Protein AF-A0A851Q1P8-F1 (afdb_monomer_lite)

InterPro domains:
  IPR013320 Concanavalin A-like lectin/glucanase domain superfamily [SSF49899] (5-122)
  IPR035766 SPRY domain-containing protein 7 [PTHR20951] (1-66)
  IPR035766 SPRY domain-containing protein 7 [cd12880] (1-131)
  IPR043136 B30.2/SPRY domain superfamily [G3DSA:2.60.120.920] (2-71)

Radius of gyration: 13.97 Å; chains: 1; bounding box: 32×38×34 Å

Foldseek 3Di:
DVQWDADPVRFKIWGFWKDFDPAWQPAQAADKDKDWPDDFQKFKPKFDPPFDRRDPPGPPDLGDDGADDRQAWGWDDDPNHTPPDTDDDRDDTMTIMMGYDGGIMMGMDQAPDPDDDDPPHHGGDDPDPPD

Structure (mmCIF, N/CA/C/O backbone):
data_AF-A0A851Q1P8-F1
#
_entry.id   AF-A0A851Q1P8-F1
#
loop_
_atom_site.group_PDB
_atom_site.id
_atom_site.type_symbol
_atom_site.label_atom_id
_atom_site.label_alt_id
_atom_site.label_comp_id
_atom_site.label_asym_id
_atom_site.label_entity_id
_atom_site.label_seq_id
_atom_site.pdbx_PDB_ins_code
_atom_site.Cartn_x
_atom_site.Cartn_y
_atom_site.Cartn_z
_atom_site.occupancy
_atom_site.B_iso_or_equiv
_atom_site.auth_seq_id
_atom_site.auth_comp_id
_atom_site.auth_asym_id
_atom_site.auth_atom_id
_atom_site.pdbx_PDB_model_num
ATOM 1 N N . GLY A 1 1 ? -0.536 -10.993 -7.663 1.00 85.19 1 GLY A N 1
ATOM 2 C CA . GLY A 1 1 ? -0.252 -11.107 -9.091 1.00 85.19 1 GLY A CA 1
ATOM 3 C C . GLY A 1 1 ? 0.635 -12.306 -9.289 1.00 85.19 1 GLY A C 1
ATOM 4 O O . GLY A 1 1 ? 1.327 -12.675 -8.347 1.00 85.19 1 GLY A O 1
ATOM 5 N N . THR A 1 2 ? 0.588 -12.934 -10.454 1.00 90.25 2 THR A N 1
ATOM 6 C CA . THR A 1 2 ? 1.373 -14.137 -10.771 1.00 90.25 2 THR A CA 1
ATOM 7 C C . THR A 1 2 ? 2.874 -13.878 -10.770 1.00 90.25 2 THR A C 1
ATOM 9 O O . THR A 1 2 ? 3.626 -14.738 -10.330 1.00 90.25 2 THR A O 1
ATOM 12 N N . ASP A 1 3 ? 3.291 -12.675 -11.168 1.00 95.25 3 ASP A N 1
ATOM 13 C CA . ASP A 1 3 ? 4.702 -12.300 -11.333 1.00 95.25 3 ASP A CA 1
ATOM 14 C C . ASP A 1 3 ? 5.225 -11.429 -10.177 1.00 95.25 3 ASP A C 1
ATOM 16 O O . ASP A 1 3 ? 6.253 -10.756 -10.278 1.00 95.25 3 ASP A O 1
ATOM 20 N N . VAL A 1 4 ? 4.504 -11.441 -9.051 1.00 95.38 4 VAL A N 1
ATOM 21 C CA . VAL A 1 4 ? 4.907 -10.766 -7.818 1.00 95.38 4 VAL A CA 1
ATOM 22 C C . VAL A 1 4 ? 5.832 -11.668 -7.016 1.00 95.38 4 VAL A C 1
ATOM 24 O O . VAL A 1 4 ? 5.517 -12.826 -6.748 1.00 95.38 4 VAL A O 1
ATOM 27 N N . VAL A 1 5 ? 6.934 -11.101 -6.538 1.00 97.00 5 VAL A N 1
ATOM 28 C CA . VAL A 1 5 ? 7.876 -11.778 -5.652 1.00 97.00 5 VAL A CA 1
ATOM 29 C C . VAL A 1 5 ? 7.812 -11.135 -4.271 1.00 97.00 5 VAL A C 1
ATOM 31 O O . VAL A 1 5 ? 8.008 -9.928 -4.118 1.00 97.00 5 VAL A O 1
ATOM 34 N N . ILE A 1 6 ? 7.548 -11.958 -3.253 1.00 96.69 6 ILE A N 1
ATOM 35 C CA . ILE A 1 6 ? 7.508 -11.544 -1.849 1.00 96.69 6 ILE A CA 1
ATOM 36 C C . ILE A 1 6 ? 8.721 -12.113 -1.115 1.00 96.69 6 ILE A C 1
ATOM 38 O O . ILE A 1 6 ? 8.927 -13.324 -1.074 1.00 96.69 6 ILE A O 1
ATOM 42 N N . VAL A 1 7 ? 9.524 -11.237 -0.513 1.00 95.62 7 VAL A N 1
ATOM 43 C CA . VAL A 1 7 ? 10.751 -11.599 0.217 1.00 95.62 7 VAL A CA 1
ATOM 44 C C . VAL A 1 7 ? 10.814 -10.888 1.573 1.00 95.62 7 VAL A C 1
ATOM 46 O O . VAL A 1 7 ? 9.869 -10.214 1.984 1.00 95.62 7 VAL A O 1
ATOM 49 N N . LYS A 1 8 ? 11.924 -11.057 2.307 1.00 93.50 8 LYS A N 1
ATOM 50 C CA . LYS A 1 8 ? 12.139 -10.470 3.644 1.00 93.50 8 LYS A CA 1
ATOM 51 C C . LYS A 1 8 ? 10.993 -10.779 4.619 1.00 93.50 8 LYS A C 1
ATOM 53 O O . LYS A 1 8 ? 10.430 -9.872 5.224 1.00 93.50 8 LYS A O 1
ATOM 58 N N . ASN A 1 9 ? 10.638 -12.059 4.754 1.00 93.50 9 ASN A N 1
ATOM 59 C CA . ASN A 1 9 ? 9.574 -12.529 5.654 1.00 93.50 9 ASN A CA 1
ATOM 60 C C . ASN A 1 9 ? 8.225 -11.829 5.411 1.00 93.50 9 ASN A C 1
ATOM 62 O O . ASN A 1 9 ? 7.572 -11.386 6.351 1.00 93.50 9 ASN A O 1
ATOM 66 N N . GLY A 1 10 ? 7.835 -11.668 4.144 1.00 92.31 10 GLY A N 1
ATOM 67 C CA . GLY A 1 10 ? 6.573 -11.011 3.798 1.00 92.31 10 GLY A CA 1
ATOM 68 C C . GLY A 1 10 ? 6.621 -9.484 3.809 1.00 92.31 10 GLY A C 1
ATOM 69 O O . GLY A 1 10 ? 5.590 -8.861 3.591 1.00 92.31 10 GLY A O 1
ATOM 70 N N . ARG A 1 11 ? 7.788 -8.869 4.062 1.00 94.69 11 ARG A N 1
ATOM 71 C CA . ARG A 1 11 ? 7.913 -7.409 4.193 1.00 94.69 11 ARG A CA 1
ATOM 72 C C . ARG A 1 11 ? 8.335 -6.686 2.924 1.00 94.69 11 ARG A C 1
ATOM 74 O O . ARG A 1 11 ? 8.329 -5.465 2.942 1.00 94.69 11 ARG A O 1
ATOM 81 N N . ARG A 1 12 ? 8.748 -7.382 1.863 1.00 97.44 12 ARG A N 1
ATOM 82 C CA . ARG A 1 12 ? 9.212 -6.755 0.616 1.00 97.44 12 ARG A CA 1
ATOM 83 C C . ARG A 1 12 ? 8.488 -7.327 -0.586 1.00 97.44 12 ARG A C 1
ATOM 85 O O . ARG A 1 12 ? 8.438 -8.546 -0.727 1.00 97.44 12 ARG A O 1
ATOM 92 N N . ILE A 1 13 ? 8.035 -6.440 -1.465 1.00 97.81 13 ILE A N 1
ATOM 93 C CA . ILE A 1 13 ? 7.440 -6.758 -2.760 1.00 97.81 13 ILE A CA 1
ATOM 94 C C . ILE A 1 13 ? 8.311 -6.216 -3.906 1.00 97.81 13 ILE A C 1
ATOM 96 O O . ILE A 1 13 ? 8.811 -5.091 -3.838 1.00 97.81 13 ILE A O 1
ATOM 100 N N . CYS A 1 14 ? 8.493 -7.026 -4.949 1.00 97.06 14 CYS A N 1
ATOM 101 C CA . CYS A 1 14 ? 9.070 -6.656 -6.246 1.00 97.06 14 CYS A CA 1
ATOM 102 C C . CYS A 1 14 ? 8.465 -7.525 -7.373 1.00 97.06 14 CYS A C 1
ATOM 104 O O . CYS A 1 14 ? 7.623 -8.385 -7.104 1.00 97.06 14 CYS A O 1
ATOM 106 N N . GLY A 1 15 ? 8.876 -7.303 -8.625 1.00 96.81 15 GLY A N 1
ATOM 107 C CA . GLY A 1 15 ? 8.319 -7.979 -9.806 1.00 96.81 15 GLY A CA 1
ATOM 108 C C . GLY A 1 15 ? 7.210 -7.157 -10.465 1.00 96.81 15 GLY A C 1
ATOM 109 O O . GLY A 1 15 ? 7.286 -5.928 -10.448 1.00 96.81 15 GLY A O 1
ATOM 110 N N . THR A 1 16 ? 6.191 -7.827 -11.012 1.00 96.31 16 THR A N 1
ATOM 111 C CA . THR A 1 16 ? 5.060 -7.181 -11.702 1.00 96.31 16 THR A CA 1
ATOM 112 C C . THR A 1 16 ? 3.727 -7.727 -11.178 1.00 96.31 16 THR A C 1
ATOM 114 O O . THR A 1 16 ? 3.449 -8.924 -11.245 1.00 96.31 16 THR A O 1
ATOM 117 N N . GLY A 1 17 ? 2.876 -6.854 -10.635 1.00 94.50 17 GLY A N 1
ATOM 118 C CA . GLY A 1 17 ? 1.554 -7.211 -10.111 1.00 94.50 17 GLY A CA 1
ATOM 119 C C . GLY A 1 17 ? 1.266 -6.660 -8.709 1.00 94.50 17 GLY A C 1
ATOM 120 O O . GLY A 1 17 ? 2.071 -5.951 -8.108 1.00 94.50 17 GLY A O 1
ATOM 121 N N . GLY A 1 18 ? 0.084 -6.989 -8.185 1.00 93.38 18 GLY A N 1
ATOM 122 C CA . GLY A 1 18 ? -0.399 -6.583 -6.863 1.00 93.38 18 GLY A CA 1
ATOM 123 C C . GLY A 1 18 ? -0.344 -7.675 -5.787 1.00 93.38 18 GLY A C 1
ATOM 124 O O . GLY A 1 18 ? -0.384 -8.867 -6.090 1.00 93.38 18 GLY A O 1
ATOM 125 N N . CYS A 1 19 ? -0.327 -7.286 -4.517 1.00 95.81 19 CYS A N 1
ATOM 126 C CA . CYS A 1 19 ? -0.402 -8.158 -3.347 1.00 95.81 19 CYS A CA 1
ATOM 127 C C . CYS A 1 19 ? -1.333 -7.541 -2.296 1.00 95.81 19 CYS A C 1
ATOM 129 O O . CYS A 1 19 ? -1.256 -6.339 -2.045 1.00 95.81 19 CYS A O 1
ATOM 131 N N . LEU A 1 20 ? -2.197 -8.359 -1.689 1.00 94.44 20 LEU A N 1
ATOM 132 C CA . LEU A 1 20 ? -2.990 -7.973 -0.520 1.00 94.44 20 LEU A CA 1
ATOM 133 C C . LEU A 1 20 ? -2.213 -8.312 0.753 1.00 94.44 20 LEU A C 1
ATOM 135 O O . LEU A 1 20 ? -1.546 -9.345 0.816 1.00 94.44 20 LEU A O 1
ATOM 139 N N . ALA A 1 21 ? -2.344 -7.481 1.782 1.00 93.00 21 ALA A N 1
ATOM 140 C CA . ALA A 1 21 ? -1.922 -7.857 3.123 1.00 93.00 21 ALA A CA 1
ATOM 141 C C . ALA A 1 21 ? -2.758 -9.038 3.644 1.00 93.00 21 ALA A C 1
ATOM 143 O O . ALA A 1 21 ? -3.848 -9.337 3.156 1.00 93.00 21 ALA A O 1
ATOM 144 N N . ASN A 1 22 ? -2.246 -9.706 4.672 1.00 91.06 22 ASN A N 1
ATOM 145 C CA . ASN A 1 22 ? -2.841 -10.913 5.244 1.00 91.06 22 ASN A CA 1
ATOM 146 C C . ASN A 1 22 ? -3.939 -10.649 6.295 1.00 91.06 22 ASN A C 1
ATOM 148 O O . ASN A 1 22 ? -4.524 -11.610 6.788 1.00 91.06 22 ASN A O 1
ATOM 152 N N . ALA A 1 23 ? -4.229 -9.387 6.629 1.00 91.19 23 ALA A N 1
ATOM 153 C CA . ALA A 1 23 ? -5.298 -8.999 7.549 1.00 91.19 23 ALA A CA 1
ATOM 154 C C . ALA A 1 23 ? -6.252 -7.976 6.907 1.00 91.19 23 ALA A C 1
ATOM 156 O O . ALA A 1 23 ? -5.781 -7.042 6.246 1.00 91.19 23 ALA A O 1
ATOM 157 N N . PRO A 1 24 ? -7.576 -8.137 7.091 1.00 90.62 24 PRO A N 1
ATOM 158 C CA . PRO A 1 24 ? -8.555 -7.155 6.644 1.00 90.62 24 PRO A CA 1
ATOM 159 C C . PRO A 1 24 ? -8.553 -5.908 7.537 1.00 90.62 24 PRO A C 1
ATOM 161 O O . PRO A 1 24 ? -8.100 -5.931 8.680 1.00 90.62 24 PRO A O 1
ATOM 164 N N . LEU A 1 25 ? -9.127 -4.819 7.030 1.00 87.75 25 LEU A N 1
ATOM 165 C CA . LEU A 1 25 ? -9.388 -3.599 7.794 1.00 87.75 25 LEU A CA 1
ATOM 166 C C . LEU A 1 25 ? -10.784 -3.677 8.432 1.00 87.75 25 LEU A C 1
ATOM 168 O O . LEU A 1 25 ? -11.771 -3.246 7.839 1.00 87.75 25 LEU A O 1
ATOM 172 N N . HIS A 1 26 ? -10.877 -4.281 9.619 1.00 86.25 26 HIS A N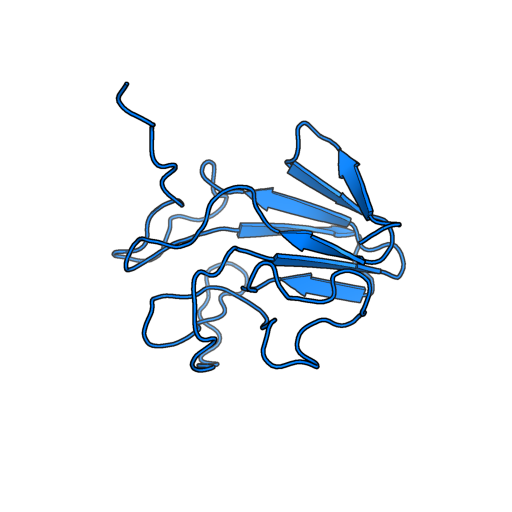 1
ATOM 173 C CA . HIS A 1 26 ? -12.129 -4.380 10.396 1.00 86.25 26 HIS A CA 1
ATOM 174 C C . HIS A 1 26 ? -12.291 -3.279 11.456 1.00 86.25 26 HIS A C 1
ATOM 176 O O . HIS A 1 26 ? -13.353 -3.148 12.060 1.00 86.25 26 HIS A O 1
ATOM 182 N N . GLN A 1 27 ? -11.237 -2.509 11.712 1.00 80.56 27 GLN A N 1
ATOM 183 C CA . GLN A 1 27 ? -11.218 -1.452 12.719 1.00 80.56 27 GLN A CA 1
ATOM 184 C C . GLN A 1 27 ? -11.449 -0.081 12.081 1.00 80.56 27 GLN A C 1
ATOM 186 O O . GLN A 1 27 ? -10.953 0.196 10.994 1.00 80.56 27 GLN A O 1
ATOM 191 N N . ASN A 1 28 ? -12.092 0.817 12.828 1.00 78.81 28 ASN A N 1
ATOM 192 C CA . ASN A 1 28 ? -12.466 2.151 12.349 1.00 78.81 28 ASN A CA 1
ATOM 193 C C . ASN A 1 28 ? -11.296 2.958 11.760 1.00 78.81 28 ASN A C 1
ATOM 195 O O . ASN A 1 28 ? -11.494 3.727 10.828 1.00 78.81 28 ASN A O 1
ATOM 199 N N . LYS A 1 29 ? -10.087 2.820 12.314 1.00 83.81 29 LYS A N 1
ATOM 200 C CA . LYS A 1 29 ? -8.908 3.585 11.894 1.00 83.81 29 LYS A CA 1
ATOM 201 C C . LYS A 1 29 ? -7.674 2.692 11.875 1.00 83.81 29 LYS A C 1
ATOM 203 O O . LYS A 1 29 ? -7.209 2.235 12.921 1.00 83.81 29 LYS A O 1
ATOM 208 N N . SER A 1 30 ? -7.134 2.463 10.683 1.00 87.81 30 SER A N 1
ATOM 209 C CA . SER A 1 30 ? -5.943 1.638 10.467 1.00 87.81 30 SER A CA 1
ATOM 210 C C . SER A 1 30 ? -4.807 2.426 9.841 1.00 87.81 30 SER A C 1
ATOM 212 O O . SER A 1 30 ? -5.006 3.174 8.887 1.00 87.81 30 SER A O 1
ATOM 214 N N . TYR A 1 31 ? -3.600 2.197 10.342 1.00 88.06 31 TYR A N 1
ATOM 215 C CA . TYR A 1 31 ? -2.362 2.753 9.825 1.00 88.06 31 TYR A CA 1
ATOM 216 C C . TYR A 1 31 ? -1.439 1.644 9.323 1.00 88.06 31 TYR A C 1
ATOM 218 O O . TYR A 1 31 ? -1.238 0.623 9.987 1.00 88.06 31 TYR A O 1
ATOM 226 N N . PHE A 1 32 ? -0.875 1.861 8.141 1.00 90.31 32 PHE A N 1
ATOM 227 C CA . PHE A 1 32 ? 0.160 1.031 7.544 1.00 90.31 32 PHE A CA 1
ATOM 228 C C . PHE A 1 32 ? 1.064 1.903 6.679 1.00 90.31 32 PHE A C 1
ATOM 230 O O . PHE A 1 32 ? 0.616 2.893 6.100 1.00 90.31 32 PHE A O 1
ATOM 237 N N . GLU A 1 33 ? 2.333 1.529 6.573 1.00 91.12 33 GLU A N 1
ATOM 238 C CA . GLU A 1 33 ? 3.313 2.272 5.790 1.00 91.12 33 GLU A CA 1
ATOM 239 C C . GLU A 1 33 ? 3.958 1.380 4.743 1.00 91.12 33 GLU A C 1
ATOM 241 O O . GLU A 1 33 ? 4.099 0.165 4.911 1.00 91.12 33 GLU A O 1
ATOM 246 N N . PHE A 1 34 ? 4.406 2.029 3.677 1.00 91.44 34 PHE A N 1
ATOM 247 C CA . PHE A 1 34 ? 5.289 1.428 2.704 1.00 91.44 34 PHE A CA 1
ATOM 248 C C . PHE A 1 34 ? 6.470 2.355 2.459 1.00 91.44 34 PHE A C 1
ATOM 250 O O . PHE A 1 34 ? 6.313 3.569 2.329 1.00 91.44 34 PHE A O 1
ATOM 257 N N . LYS A 1 35 ? 7.658 1.770 2.360 1.00 91.12 35 LYS A N 1
ATOM 258 C CA . LYS A 1 35 ? 8.890 2.472 2.029 1.00 91.12 35 LYS A CA 1
ATOM 259 C C . LYS A 1 35 ? 9.350 2.071 0.636 1.00 91.12 35 LYS A C 1
ATOM 261 O O . LYS A 1 35 ? 9.637 0.903 0.385 1.00 91.12 35 LYS A O 1
ATOM 266 N N . ILE A 1 36 ? 9.479 3.057 -0.244 1.00 90.94 36 ILE A N 1
ATOM 267 C CA . ILE A 1 36 ? 10.034 2.876 -1.587 1.00 90.94 36 ILE A CA 1
ATOM 268 C C . ILE A 1 36 ? 11.540 2.635 -1.450 1.00 90.94 36 ILE A C 1
ATOM 270 O O . ILE A 1 36 ? 12.267 3.465 -0.906 1.00 90.94 36 ILE A O 1
ATOM 274 N N . GLN A 1 37 ? 12.000 1.476 -1.912 1.00 94.94 37 GLN A N 1
ATOM 275 C CA . GLN A 1 37 ? 13.411 1.075 -1.922 1.00 94.94 37 GLN A CA 1
ATOM 276 C C . GLN A 1 37 ? 14.034 1.304 -3.299 1.00 94.94 37 GLN A C 1
ATOM 278 O O . GLN A 1 37 ? 15.189 1.704 -3.397 1.00 94.94 37 GLN A O 1
ATOM 283 N N . SER A 1 38 ? 13.246 1.068 -4.349 1.00 92.25 38 SER A N 1
ATOM 284 C CA . SER A 1 38 ? 13.546 1.422 -5.733 1.00 92.25 38 SER A CA 1
ATOM 285 C C . SER A 1 38 ? 12.266 1.933 -6.375 1.00 92.25 38 SER A C 1
ATOM 287 O O . SER A 1 38 ? 11.205 1.330 -6.193 1.00 92.25 38 SER A O 1
ATOM 289 N N . THR A 1 39 ? 12.361 3.053 -7.088 1.00 85.81 39 THR A N 1
ATOM 290 C CA . THR A 1 39 ? 11.227 3.594 -7.841 1.00 85.81 39 THR A CA 1
ATOM 291 C C . THR A 1 39 ? 11.029 2.828 -9.152 1.00 85.81 39 THR A C 1
ATOM 293 O O . THR A 1 39 ? 11.862 2.012 -9.534 1.00 85.81 39 THR A O 1
ATOM 296 N N . GLY A 1 40 ? 9.904 3.092 -9.800 1.00 89.31 40 GLY A N 1
ATOM 297 C CA . GLY A 1 40 ? 9.380 2.401 -10.971 1.00 89.31 40 GLY A CA 1
ATOM 298 C C . GLY A 1 40 ? 7.890 2.711 -11.057 1.00 89.31 40 GLY A C 1
ATOM 299 O O . GLY A 1 40 ? 7.455 3.781 -10.616 1.00 89.31 40 GLY A O 1
ATOM 300 N N . ILE A 1 41 ? 7.088 1.751 -11.507 1.00 85.38 41 ILE A N 1
ATOM 301 C CA . ILE A 1 41 ? 5.628 1.835 -11.434 1.00 85.38 41 ILE A CA 1
ATOM 302 C C . ILE A 1 41 ? 5.170 1.174 -10.134 1.00 85.38 41 ILE A C 1
ATOM 304 O O . ILE A 1 41 ? 5.410 -0.002 -9.892 1.00 85.38 41 ILE A O 1
ATOM 308 N N . TRP A 1 42 ? 4.490 1.916 -9.269 1.00 92.12 42 TRP A N 1
ATOM 309 C CA . TRP A 1 42 ? 3.955 1.360 -8.029 1.00 92.12 42 TRP A CA 1
ATOM 310 C C . TRP A 1 42 ? 2.702 2.101 -7.588 1.00 92.12 42 TRP A C 1
ATOM 312 O O . TRP A 1 42 ? 2.401 3.204 -8.046 1.00 92.12 42 TRP A O 1
ATOM 322 N N . GLY A 1 43 ? 1.968 1.473 -6.683 1.00 85.75 43 GLY A N 1
ATOM 323 C CA . GLY A 1 43 ? 0.876 2.100 -5.965 1.00 85.75 43 GLY A CA 1
ATOM 324 C C . GLY A 1 43 ? 0.498 1.262 -4.761 1.00 85.75 43 GLY A C 1
ATOM 325 O O . GLY A 1 43 ? 0.759 0.067 -4.691 1.00 85.75 43 GLY A O 1
ATOM 326 N N . ILE A 1 44 ? -0.079 1.912 -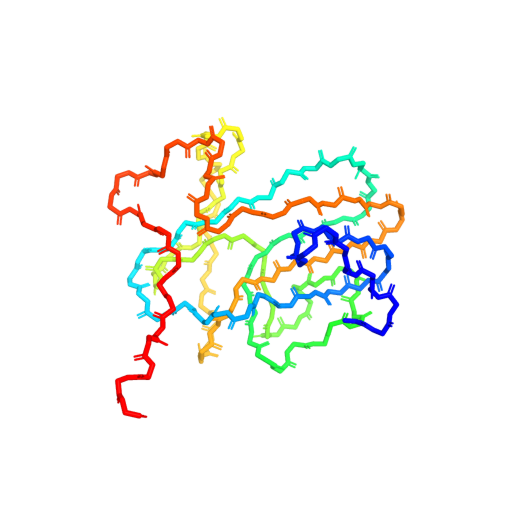3.771 1.00 88.25 44 ILE A N 1
ATOM 327 C CA . ILE A 1 44 ? -0.477 1.321 -2.493 1.00 88.25 44 ILE A CA 1
ATOM 328 C C . ILE A 1 44 ? -1.942 1.664 -2.309 1.00 88.25 44 ILE A C 1
ATOM 330 O O . ILE A 1 44 ? -2.328 2.714 -2.797 1.00 88.25 44 ILE A O 1
ATOM 334 N N . GLY A 1 45 ? -2.734 0.864 -1.594 1.00 86.94 45 GLY A N 1
ATOM 335 C CA . GLY A 1 45 ? -4.065 1.224 -1.131 1.00 86.94 45 GLY A CA 1
ATOM 336 C C . GLY A 1 45 ? -4.889 0.178 -0.454 1.00 86.94 45 GLY A C 1
ATOM 337 O O . GLY A 1 45 ? -4.373 -0.506 0.419 1.00 86.94 45 GLY A O 1
ATOM 338 N N . VAL A 1 46 ? -6.169 0.110 -0.806 1.00 86.31 46 VAL A N 1
ATOM 339 C CA . VAL A 1 46 ? -7.099 -0.883 -0.286 1.00 86.31 46 VAL A CA 1
ATOM 340 C C . VAL A 1 46 ? -7.846 -1.574 -1.415 1.00 86.31 46 VAL A C 1
ATOM 342 O O . VAL A 1 46 ? -8.204 -0.964 -2.420 1.00 86.31 46 VAL A O 1
ATOM 345 N N . ALA A 1 47 ? -8.078 -2.869 -1.263 1.00 87.06 47 ALA A N 1
ATOM 346 C CA . ALA A 1 47 ? -8.809 -3.659 -2.237 1.00 87.06 47 ALA A CA 1
ATOM 347 C C . ALA A 1 47 ? -9.570 -4.803 -1.568 1.00 87.06 47 ALA A C 1
ATOM 349 O O . ALA A 1 47 ? -9.216 -5.268 -0.485 1.00 87.06 47 ALA A O 1
ATOM 350 N N . THR A 1 48 ? -10.619 -5.278 -2.232 1.00 89.00 48 THR A N 1
ATOM 351 C CA . THR A 1 48 ? -11.265 -6.544 -1.863 1.00 89.00 48 THR A CA 1
ATOM 352 C C . THR A 1 48 ? -10.471 -7.723 -2.424 1.00 89.00 48 THR A C 1
ATOM 354 O O . THR A 1 48 ? -9.720 -7.576 -3.389 1.00 89.00 48 THR A O 1
ATOM 357 N N . GLN A 1 49 ? -10.722 -8.929 -1.913 1.00 90.94 49 GLN A N 1
ATOM 358 C CA . GLN A 1 49 ? -10.162 -10.164 -2.484 1.00 90.94 49 GLN A CA 1
ATOM 359 C C . GLN A 1 49 ? -10.573 -10.421 -3.949 1.00 90.94 49 GLN A C 1
ATOM 361 O O . GLN A 1 49 ? -9.988 -11.280 -4.600 1.00 90.94 49 GLN A O 1
ATOM 366 N N . LYS A 1 50 ? -11.563 -9.688 -4.481 1.00 89.31 50 LYS A N 1
ATOM 367 C CA . LYS A 1 50 ? -12.014 -9.792 -5.878 1.00 89.31 50 LYS A CA 1
ATOM 368 C C . LYS A 1 50 ? -11.166 -8.980 -6.861 1.00 89.31 50 LYS A C 1
ATOM 370 O O . LYS A 1 50 ? -11.397 -9.081 -8.062 1.00 89.31 50 LYS A O 1
ATOM 375 N N . ALA A 1 51 ? -10.238 -8.153 -6.378 1.00 86.75 51 ALA A N 1
ATOM 376 C CA . ALA A 1 51 ? -9.416 -7.316 -7.244 1.00 86.75 51 ALA A CA 1
ATOM 377 C C . ALA A 1 51 ? -8.532 -8.153 -8.177 1.00 86.75 51 ALA A C 1
ATOM 379 O O . ALA A 1 51 ? -7.918 -9.139 -7.759 1.00 86.75 51 ALA A O 1
ATOM 380 N N . ASN A 1 52 ? -8.413 -7.726 -9.436 1.00 90.38 52 ASN A N 1
ATOM 381 C CA . ASN A 1 52 ? -7.495 -8.355 -10.378 1.00 90.38 52 ASN A CA 1
ATOM 382 C C . ASN A 1 52 ? -6.046 -7.935 -10.082 1.00 90.38 52 ASN A C 1
ATOM 384 O O . ASN A 1 52 ? -5.552 -6.928 -10.584 1.00 90.38 52 ASN A O 1
ATOM 388 N N . LEU A 1 53 ? -5.333 -8.744 -9.296 1.00 92.50 53 LEU A N 1
ATOM 389 C CA . LEU A 1 53 ? -3.953 -8.465 -8.888 1.00 92.50 53 LEU A CA 1
ATOM 390 C C . LEU A 1 53 ? -2.902 -8.615 -10.008 1.00 92.50 53 LEU A C 1
ATOM 392 O O . LEU A 1 53 ? -1.716 -8.457 -9.724 1.00 92.50 53 LEU A O 1
ATOM 396 N N . ASN A 1 54 ? -3.289 -8.948 -11.241 1.00 93.06 54 ASN A N 1
ATOM 397 C CA . ASN A 1 54 ? -2.394 -8.928 -12.409 1.00 93.06 54 ASN A CA 1
ATOM 398 C C . ASN A 1 54 ? -2.526 -7.630 -13.219 1.00 93.06 54 ASN A C 1
ATOM 400 O O . ASN A 1 54 ? -1.722 -7.372 -14.110 1.00 93.06 54 ASN A O 1
ATOM 404 N N . GLN A 1 55 ? -3.539 -6.811 -12.936 1.00 85.62 55 GLN A N 1
ATOM 405 C CA . GLN A 1 55 ? -3.792 -5.578 -13.664 1.00 85.62 55 GLN A CA 1
ATOM 406 C C . GLN A 1 55 ? -2.997 -4.421 -13.060 1.00 85.62 55 GLN A C 1
ATOM 408 O O . GLN A 1 55 ? -3.273 -3.988 -11.945 1.00 85.62 55 GLN A O 1
ATOM 413 N N . ILE A 1 56 ? -2.036 -3.891 -13.816 1.00 83.50 56 ILE A N 1
ATOM 414 C CA . ILE A 1 56 ? -1.247 -2.723 -13.418 1.00 83.50 56 ILE A CA 1
ATOM 415 C C . ILE A 1 56 ? -1.557 -1.527 -14.334 1.00 83.50 56 ILE A C 1
ATOM 417 O O . ILE A 1 56 ? -1.625 -1.690 -15.557 1.00 83.50 56 ILE A O 1
ATOM 421 N N . PRO A 1 57 ? -1.735 -0.310 -13.784 1.00 83.75 57 PRO A N 1
ATOM 422 C CA . PRO A 1 57 ? -1.997 0.009 -12.376 1.00 83.75 57 PRO A CA 1
ATOM 423 C C . PRO A 1 57 ? -3.329 -0.571 -11.864 1.00 83.75 57 PRO A C 1
ATOM 425 O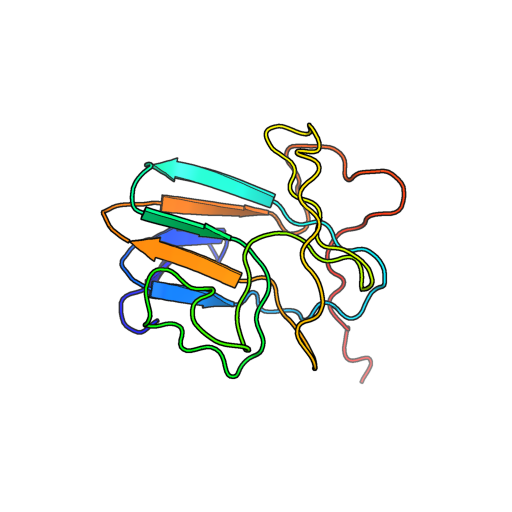 O . PRO A 1 57 ? -4.288 -0.722 -12.631 1.00 83.75 57 PRO A O 1
ATOM 428 N N . LEU A 1 58 ? -3.385 -0.842 -10.553 1.00 81.00 58 LEU A N 1
ATOM 429 C CA . LEU A 1 58 ? -4.645 -1.087 -9.835 1.00 81.00 58 LEU A CA 1
ATOM 430 C C . LEU A 1 58 ? -5.488 0.204 -9.767 1.00 81.00 58 LEU A C 1
ATOM 432 O O . LEU A 1 58 ? -5.023 1.281 -10.136 1.00 81.00 58 LEU A O 1
ATOM 436 N N . GLY A 1 59 ? -6.737 0.111 -9.302 1.00 73.44 59 GLY A N 1
ATOM 437 C CA . GLY A 1 59 ? -7.657 1.258 -9.245 1.00 73.44 59 GLY A CA 1
ATOM 438 C C . GLY A 1 59 ? -8.429 1.511 -10.540 1.00 73.44 59 GLY A C 1
ATO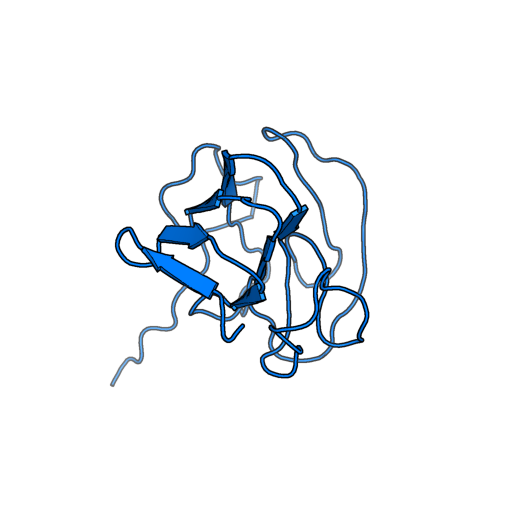M 439 O O . GLY A 1 59 ? -9.008 2.574 -10.735 1.00 73.44 59 GLY A O 1
ATOM 440 N N . ARG A 1 60 ? -8.415 0.535 -11.450 1.00 72.06 60 ARG A N 1
ATOM 441 C CA . ARG A 1 60 ? -9.135 0.564 -12.732 1.00 72.06 60 ARG A CA 1
ATOM 442 C C . ARG A 1 60 ? -10.453 -0.219 -12.694 1.00 72.06 60 ARG A C 1
ATOM 444 O O . ARG A 1 60 ? -11.151 -0.279 -13.702 1.00 72.06 60 ARG A O 1
ATOM 451 N N . ASP A 1 61 ? -10.768 -0.831 -11.557 1.00 70.81 61 ASP A N 1
ATOM 452 C CA . ASP A 1 61 ? -12.008 -1.555 -11.294 1.00 70.81 61 ASP A CA 1
ATOM 453 C C . ASP A 1 61 ? -12.643 -1.081 -9.978 1.00 70.81 61 ASP A C 1
ATOM 455 O O . ASP A 1 61 ? -12.065 -0.302 -9.225 1.00 70.81 61 ASP A O 1
ATOM 459 N N . VAL A 1 62 ? -13.849 -1.567 -9.686 1.00 67.94 62 VAL A N 1
ATOM 460 C CA . VAL A 1 62 ? -14.572 -1.239 -8.444 1.00 67.94 62 VAL A CA 1
ATOM 461 C C . VAL A 1 62 ? -14.037 -1.989 -7.213 1.00 67.94 62 VAL A C 1
ATOM 463 O O . VAL A 1 62 ? -14.616 -1.896 -6.131 1.00 67.94 62 VAL A O 1
ATOM 466 N N . HIS A 1 63 ? -12.977 -2.786 -7.369 1.00 69.88 63 HIS A N 1
ATOM 467 C CA . HIS A 1 63 ? -12.466 -3.696 -6.346 1.00 69.88 63 HIS A CA 1
ATOM 468 C C . HIS A 1 63 ? -11.148 -3.238 -5.730 1.00 69.88 63 HIS A C 1
ATOM 470 O O . HIS A 1 63 ? -10.748 -3.819 -4.719 1.00 69.88 63 HIS A O 1
ATOM 476 N N . SER A 1 64 ? -10.492 -2.230 -6.303 1.00 55.88 64 SER A N 1
ATOM 477 C CA . SER A 1 64 ? -9.189 -1.732 -5.876 1.00 55.88 64 SER A CA 1
ATOM 478 C C . SER A 1 64 ? -9.133 -0.205 -5.878 1.00 55.88 64 SER A C 1
ATOM 480 O O . SER A 1 64 ? -9.758 0.453 -6.701 1.00 55.88 64 SER A O 1
ATOM 482 N N . LEU A 1 65 ? -8.394 0.366 -4.930 1.00 56.91 65 LEU A N 1
ATOM 483 C CA . LEU A 1 65 ? -8.184 1.803 -4.760 1.00 56.91 65 LEU A CA 1
ATOM 484 C C . LEU A 1 65 ? -6.811 2.040 -4.126 1.00 56.91 65 LEU A C 1
ATOM 486 O O . LEU A 1 65 ? -6.300 1.164 -3.432 1.00 56.91 65 LEU A O 1
ATOM 490 N N . GLY A 1 66 ? -6.215 3.211 -4.359 1.00 51.38 66 GLY A N 1
ATOM 491 C CA . GLY A 1 66 ? -4.908 3.592 -3.824 1.00 51.38 66 GLY A CA 1
ATOM 492 C C . GLY A 1 66 ? -4.932 4.469 -2.540 1.00 51.38 66 GLY A C 1
ATOM 493 O O . GLY A 1 66 ? -5.485 5.553 -2.590 1.00 51.38 66 GLY A O 1
ATOM 494 N N . ILE A 1 67 ? -4.237 4.028 -1.477 1.00 52.69 67 ILE A N 1
ATOM 495 C CA . ILE A 1 67 ? -3.862 4.478 -0.096 1.00 52.69 67 ILE A CA 1
ATOM 496 C C . ILE A 1 67 ? -4.971 4.476 1.004 1.00 52.69 67 ILE A C 1
ATOM 498 O O . ILE A 1 67 ? -6.105 4.136 0.724 1.00 52.69 67 ILE A O 1
ATOM 502 N N . THR A 1 68 ? -4.588 4.618 2.286 1.00 46.12 68 THR A N 1
ATOM 503 C CA . THR A 1 68 ? -5.221 4.241 3.582 1.00 46.12 68 THR A CA 1
ATOM 504 C C . THR A 1 68 ? -6.677 4.669 3.849 1.00 46.12 68 THR A C 1
ATOM 506 O O . THR A 1 68 ? -7.088 5.767 3.490 1.00 46.12 68 THR A O 1
ATOM 509 N N . TYR A 1 69 ? -7.422 3.812 4.570 1.00 45.00 69 TYR A N 1
ATOM 510 C CA . TYR A 1 69 ? -8.888 3.807 4.744 1.00 45.00 69 TYR A CA 1
ATOM 511 C C . TYR A 1 69 ? -9.310 3.933 6.223 1.00 45.00 69 TYR A C 1
ATOM 513 O O . TYR A 1 69 ? -8.785 3.207 7.068 1.00 45.00 69 TYR A O 1
ATOM 521 N N . ASP A 1 70 ? -10.274 4.810 6.527 1.00 46.47 70 ASP A N 1
ATOM 522 C CA . ASP A 1 70 ? -10.845 5.017 7.874 1.00 46.47 70 ASP A CA 1
ATOM 523 C C . ASP A 1 70 ? -12.377 4.806 7.941 1.00 46.47 70 ASP A C 1
ATOM 525 O O . ASP A 1 70 ? -13.082 5.395 8.760 1.00 46.47 70 ASP A O 1
ATOM 529 N N . HIS A 1 71 ? -12.903 3.952 7.056 1.00 49.88 71 HIS A N 1
ATOM 530 C CA . HIS A 1 71 ? -14.331 3.655 6.863 1.00 49.88 71 HIS A CA 1
ATOM 531 C C . HIS A 1 71 ? -15.221 4.812 6.369 1.00 49.88 71 HIS A C 1
ATOM 533 O O . HIS A 1 71 ? -16.349 4.535 5.952 1.00 49.88 71 HIS A O 1
ATOM 539 N N . VAL A 1 72 ? -14.733 6.059 6.324 1.00 47.84 72 VAL A N 1
ATOM 540 C CA . VAL A 1 72 ? -15.501 7.232 5.865 1.00 47.84 72 VAL A CA 1
ATOM 541 C C . VAL A 1 72 ? -14.807 7.933 4.688 1.00 47.84 72 VAL A C 1
ATOM 543 O O . VAL A 1 72 ? -15.446 8.131 3.654 1.00 47.84 72 VAL A O 1
ATOM 546 N N . GLU A 1 73 ? -13.506 8.230 4.781 1.00 52.16 73 GLU A N 1
ATOM 547 C CA . GLU A 1 73 ? -12.729 8.962 3.769 1.00 52.16 73 GLU A CA 1
ATOM 548 C C . GLU A 1 73 ? -11.261 8.481 3.670 1.00 52.16 73 GLU A C 1
ATOM 550 O O . GLU A 1 73 ? -10.536 8.338 4.650 1.00 52.16 73 GLU A O 1
ATOM 555 N N . LEU A 1 74 ? -10.769 8.258 2.449 1.00 64.75 74 LEU A N 1
ATOM 556 C CA . LEU A 1 74 ? -9.377 7.854 2.203 1.00 64.75 74 LEU A CA 1
ATOM 557 C C . LEU A 1 74 ? -8.409 9.038 2.328 1.00 64.75 74 LEU A C 1
ATOM 559 O O . LEU A 1 74 ? -8.513 9.978 1.563 1.00 64.75 74 LEU A O 1
ATOM 563 N N . ASN A 1 75 ? -7.413 9.010 3.212 1.00 56.12 75 ASN A N 1
ATOM 564 C CA . ASN A 1 75 ? -6.413 10.088 3.293 1.00 56.12 75 ASN A CA 1
ATOM 565 C C . ASN A 1 75 ? -5.014 9.574 2.939 1.00 56.12 75 ASN A C 1
ATOM 567 O O . ASN A 1 75 ? -4.568 8.559 3.468 1.00 56.12 75 ASN A O 1
ATOM 571 N N . VAL A 1 76 ? -4.304 10.293 2.065 1.00 59.16 76 VAL A N 1
ATOM 572 C CA . VAL A 1 76 ? -2.921 9.980 1.668 1.00 59.16 76 VAL A CA 1
ATOM 573 C C . VAL A 1 76 ? -1.952 10.837 2.471 1.00 59.16 76 VAL A C 1
ATOM 575 O O . VAL A 1 76 ? -2.107 12.056 2.519 1.00 59.16 76 VAL A O 1
ATOM 578 N N . TYR A 1 77 ? -0.931 10.218 3.061 1.00 49.91 77 TYR A N 1
ATOM 579 C CA . TYR A 1 77 ? 0.163 10.921 3.728 1.00 49.91 77 TYR A CA 1
ATOM 580 C C . TYR A 1 77 ? 1.477 10.679 2.978 1.00 49.91 77 TYR A C 1
ATOM 582 O O . TYR A 1 77 ? 1.800 9.539 2.652 1.00 49.91 77 TYR A O 1
ATOM 590 N N . LEU A 1 78 ? 2.256 11.734 2.736 1.00 48.97 78 LEU A N 1
ATOM 591 C CA . LEU A 1 78 ? 3.613 11.648 2.192 1.00 48.97 78 LEU A CA 1
ATOM 592 C C . LEU A 1 78 ? 4.601 12.179 3.232 1.00 48.97 78 LEU A C 1
ATOM 594 O O . LEU A 1 78 ? 4.516 13.342 3.626 1.00 48.97 78 LEU A O 1
ATOM 598 N N . ASN A 1 79 ? 5.527 11.330 3.690 1.00 54.59 79 ASN A N 1
ATOM 599 C CA . ASN A 1 79 ? 6.497 11.654 4.749 1.00 54.59 79 ASN A CA 1
ATOM 600 C C . ASN A 1 79 ? 5.832 12.243 6.013 1.00 54.59 79 ASN A C 1
ATOM 602 O O . ASN A 1 79 ? 6.296 13.236 6.571 1.00 54.59 79 ASN A O 1
ATOM 606 N N . GLY A 1 80 ? 4.691 11.677 6.419 1.00 46.03 80 GLY A N 1
ATOM 607 C CA . GLY A 1 80 ? 3.918 12.139 7.577 1.00 46.03 80 GLY A CA 1
ATOM 608 C C . GLY A 1 80 ? 3.035 13.372 7.336 1.00 46.03 80 GLY A C 1
ATOM 609 O O . GLY A 1 80 ? 2.302 13.771 8.238 1.00 46.03 80 GLY A O 1
ATOM 610 N N . LYS A 1 81 ? 3.038 13.967 6.134 1.00 48.50 81 LYS A N 1
ATOM 611 C CA . LYS A 1 81 ? 2.176 15.108 5.785 1.00 48.50 81 LYS A CA 1
ATOM 612 C C . LYS A 1 81 ? 0.925 14.649 5.038 1.00 48.50 81 LYS A C 1
ATOM 614 O O . LYS A 1 81 ? 1.046 13.987 4.013 1.00 48.50 81 LYS A O 1
ATOM 619 N N . ASN A 1 82 ? -0.259 15.038 5.515 1.00 63.06 82 ASN A N 1
ATOM 620 C CA . ASN A 1 82 ? -1.524 14.771 4.822 1.00 63.06 82 ASN A CA 1
ATOM 621 C C . ASN A 1 82 ? -1.574 15.532 3.478 1.00 63.06 82 ASN A C 1
ATOM 623 O O . ASN A 1 82 ? -1.230 16.714 3.413 1.00 63.06 82 ASN A O 1
ATOM 627 N N . MET A 1 83 ? -1.987 14.845 2.414 1.00 55.53 83 MET A N 1
ATOM 628 C CA . MET A 1 83 ? -2.081 15.352 1.041 1.00 55.53 83 MET A CA 1
ATOM 629 C C . MET A 1 83 ? -3.487 15.852 0.660 1.00 55.53 83 MET A C 1
ATOM 631 O O . MET A 1 83 ? -3.652 16.392 -0.428 1.00 55.53 83 MET A O 1
ATOM 635 N N . HIS A 1 84 ? -4.484 15.712 1.542 1.00 58.31 84 HIS A N 1
ATOM 636 C CA . HIS A 1 84 ? -5.865 16.188 1.383 1.00 58.31 84 HIS A CA 1
ATOM 637 C C . HIS A 1 84 ? -6.585 15.659 0.126 1.00 58.31 84 HIS A C 1
ATOM 639 O O . HIS A 1 84 ? -7.235 16.415 -0.595 1.00 58.31 84 HIS A O 1
ATOM 645 N N . CYS A 1 85 ? -6.484 14.353 -0.143 1.00 52.44 85 CYS A N 1
ATOM 646 C CA . CYS A 1 85 ? -7.130 13.698 -1.290 1.00 52.44 85 CYS A CA 1
ATOM 647 C C . CYS A 1 85 ? -8.120 12.590 -0.857 1.00 52.44 85 CYS A C 1
ATOM 649 O O . CYS A 1 85 ? -7.786 11.416 -1.021 1.00 52.44 85 CYS A O 1
ATOM 651 N N . PRO A 1 86 ? -9.315 12.932 -0.323 1.00 56.00 86 PRO A N 1
ATOM 652 C CA . PRO A 1 86 ? -10.361 11.967 0.019 1.00 56.00 86 PRO A CA 1
ATOM 653 C C . PRO A 1 86 ? -10.890 11.212 -1.203 1.00 56.00 86 PRO A C 1
ATOM 655 O O . PRO A 1 86 ? -11.369 11.818 -2.159 1.00 56.00 86 PRO A O 1
ATOM 658 N N . 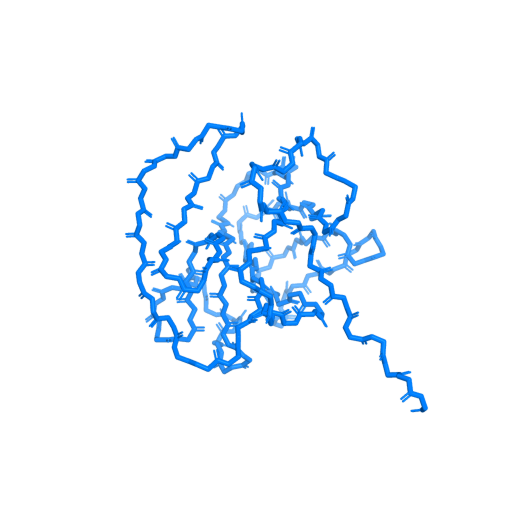ALA A 1 87 ? -10.846 9.880 -1.155 1.00 53.56 87 ALA A N 1
ATOM 659 C CA . ALA A 1 87 ? -11.545 8.991 -2.088 1.00 53.56 87 ALA A CA 1
ATOM 660 C C . ALA A 1 87 ? -12.515 8.073 -1.326 1.00 53.56 87 ALA A C 1
ATOM 662 O O . ALA A 1 87 ? -12.216 7.596 -0.230 1.00 53.56 87 ALA A O 1
ATOM 663 N N . SER A 1 88 ? -13.704 7.845 -1.882 1.00 56.47 88 SER A N 1
ATOM 664 C CA . SER A 1 88 ? -14.802 7.171 -1.186 1.00 56.47 88 SER A CA 1
ATOM 665 C C . SER A 1 88 ? -15.061 5.740 -1.685 1.00 56.47 88 SER A C 1
ATOM 667 O O . SER A 1 88 ? -15.119 5.468 -2.880 1.00 56.47 88 SER A O 1
ATOM 669 N N . GLY A 1 89 ? -15.283 4.837 -0.719 1.00 57.09 89 GLY A N 1
ATOM 670 C CA . GLY A 1 89 ? -16.285 3.763 -0.769 1.00 57.09 89 GLY A CA 1
ATOM 671 C C . GLY A 1 89 ? -16.068 2.542 -1.674 1.00 57.09 89 GLY A C 1
ATOM 672 O O . GLY A 1 89 ? -16.910 2.284 -2.534 1.00 57.09 89 GLY A O 1
ATOM 673 N N . ILE A 1 90 ? -15.067 1.693 -1.401 1.00 63.72 90 ILE A N 1
ATOM 674 C CA . ILE A 1 90 ? -15.141 0.277 -1.819 1.00 63.72 90 ILE A CA 1
ATOM 675 C C . ILE A 1 90 ? -16.113 -0.458 -0.885 1.00 63.72 90 ILE A C 1
ATOM 677 O O . ILE A 1 90 ? -16.027 -0.339 0.336 1.00 63.72 90 ILE A O 1
ATOM 681 N N . ARG A 1 91 ? -17.054 -1.221 -1.456 1.00 70.56 91 ARG A N 1
ATOM 682 C CA . ARG A 1 91 ? -18.006 -2.039 -0.686 1.00 70.56 91 ARG A CA 1
ATOM 683 C C . ARG A 1 91 ? -17.417 -3.414 -0.362 1.00 70.56 91 ARG A C 1
ATOM 685 O O . ARG A 1 91 ? -16.889 -4.083 -1.248 1.00 70.56 91 ARG A O 1
ATOM 692 N N . GLY A 1 92 ? -17.628 -3.870 0.872 1.00 78.44 92 GLY A N 1
ATOM 693 C CA . GLY A 1 92 ? -17.213 -5.190 1.361 1.00 78.44 92 GLY A CA 1
ATOM 694 C C . GLY A 1 92 ? -15.935 -5.147 2.202 1.00 78.44 92 GLY A C 1
ATOM 695 O O . GLY A 1 92 ? -15.387 -4.079 2.454 1.00 78.44 92 GLY A O 1
ATOM 696 N N . THR A 1 93 ? -15.472 -6.317 2.648 1.00 86.12 93 THR A N 1
ATOM 697 C CA . THR A 1 93 ? -14.224 -6.444 3.411 1.00 86.12 93 THR A CA 1
ATOM 698 C C . THR A 1 93 ? -13.030 -6.066 2.539 1.00 86.12 93 THR A C 1
ATOM 700 O O . THR A 1 93 ? -12.806 -6.665 1.481 1.00 86.12 93 THR A O 1
ATOM 703 N N . VAL A 1 94 ? -12.260 -5.078 2.992 1.00 87.94 94 VAL A N 1
ATOM 704 C CA . VAL A 1 94 ? -11.075 -4.569 2.297 1.00 87.94 94 VAL A CA 1
ATOM 705 C C . VAL A 1 94 ? -9.797 -4.912 3.050 1.00 87.94 94 VAL A C 1
ATOM 707 O O . VAL A 1 94 ? -9.789 -5.070 4.269 1.00 87.94 94 VAL A O 1
ATOM 710 N N . TYR A 1 95 ? -8.710 -5.007 2.298 1.00 91.06 95 TYR A N 1
ATOM 711 C CA . TYR A 1 95 ? -7.359 -5.302 2.759 1.00 91.06 95 TYR A CA 1
ATOM 712 C C . TYR A 1 95 ? -6.424 -4.220 2.223 1.00 91.06 95 TYR A C 1
ATOM 714 O O . TYR A 1 95 ? -6.664 -3.739 1.111 1.00 91.06 95 TYR A O 1
ATOM 722 N N . PRO A 1 96 ? -5.339 -3.866 2.933 1.00 91.56 96 PRO A N 1
ATOM 723 C CA . PRO A 1 96 ? -4.244 -3.135 2.314 1.00 91.56 96 PRO A CA 1
ATOM 724 C C . PRO A 1 96 ? -3.778 -3.856 1.046 1.00 91.56 96 PRO A C 1
ATOM 726 O O . PRO A 1 96 ? -3.611 -5.075 1.054 1.00 91.56 96 PRO A O 1
ATOM 729 N N . VAL A 1 97 ? -3.554 -3.116 -0.031 1.00 91.94 97 VAL A N 1
ATOM 730 C CA . VAL A 1 97 ? -3.018 -3.624 -1.294 1.00 91.94 97 VAL A CA 1
ATOM 731 C C . VAL A 1 97 ? -1.789 -2.820 -1.688 1.00 91.94 97 VAL A C 1
ATOM 733 O O . VAL A 1 97 ? -1.698 -1.630 -1.411 1.00 91.94 97 VAL A O 1
ATOM 736 N N . VAL A 1 98 ? -0.835 -3.453 -2.350 1.00 93.50 98 VAL A N 1
ATOM 737 C CA . VAL A 1 98 ? 0.305 -2.791 -2.989 1.00 93.50 98 VAL A CA 1
ATOM 738 C C . VAL A 1 98 ? 0.514 -3.411 -4.357 1.00 93.50 98 VAL A C 1
ATOM 740 O O . VAL A 1 98 ? 0.324 -4.613 -4.507 1.00 93.50 98 VAL A O 1
ATOM 743 N N . TYR A 1 99 ? 0.891 -2.621 -5.353 1.00 93.25 99 TYR A N 1
ATOM 744 C CA . TYR A 1 99 ? 1.341 -3.114 -6.643 1.00 93.25 99 TYR A CA 1
ATOM 745 C C . TYR A 1 99 ? 2.689 -2.523 -7.026 1.00 93.25 99 TYR A C 1
ATOM 747 O O . TYR A 1 99 ? 3.022 -1.399 -6.645 1.00 93.25 99 TYR A O 1
ATOM 755 N N . VAL A 1 100 ? 3.442 -3.304 -7.789 1.00 92.56 100 VAL A N 1
ATOM 756 C CA . VAL A 1 100 ? 4.754 -2.959 -8.335 1.00 92.56 100 VAL A CA 1
ATOM 757 C C . VAL A 1 100 ? 4.828 -3.396 -9.791 1.00 92.56 100 VAL A C 1
ATOM 759 O O . VAL A 1 100 ? 4.177 -4.363 -10.181 1.00 92.56 100 VAL A O 1
ATOM 762 N N . ASP A 1 101 ? 5.590 -2.658 -10.580 1.00 90.12 101 ASP A N 1
ATOM 763 C CA . ASP A 1 101 ? 6.008 -2.962 -11.941 1.00 90.12 101 ASP A CA 1
ATOM 764 C C . ASP A 1 101 ? 7.219 -2.072 -12.288 1.00 90.12 101 ASP A C 1
ATOM 766 O O . ASP A 1 101 ? 7.597 -1.189 -11.509 1.00 90.12 101 ASP A O 1
ATOM 770 N N . ASP A 1 102 ? 7.855 -2.308 -13.434 1.00 92.81 102 ASP A N 1
ATOM 771 C CA . ASP A 1 102 ? 9.012 -1.539 -13.916 1.00 92.81 102 ASP A CA 1
ATOM 772 C C . ASP A 1 102 ? 10.111 -1.371 -12.846 1.00 92.81 102 ASP A C 1
ATOM 774 O O . ASP A 1 102 ? 10.506 -0.271 -12.462 1.00 92.81 102 ASP A O 1
ATOM 778 N N . SER A 1 103 ? 10.578 -2.499 -12.301 1.00 93.25 103 SER A N 1
ATOM 779 C CA . SER A 1 103 ? 11.659 -2.565 -11.300 1.00 93.25 103 SER A CA 1
ATOM 780 C C . S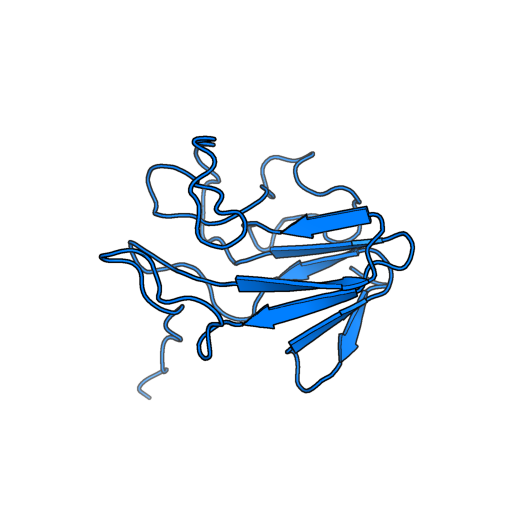ER A 1 103 ? 11.372 -1.886 -9.949 1.00 93.25 103 SER A C 1
ATOM 782 O O . SER A 1 103 ? 12.290 -1.730 -9.134 1.00 93.25 103 SER A O 1
ATOM 784 N N . ALA A 1 104 ? 10.118 -1.520 -9.662 1.00 91.56 104 ALA A N 1
ATOM 785 C CA . ALA A 1 104 ? 9.747 -0.989 -8.357 1.00 91.56 104 ALA A CA 1
ATOM 786 C C . ALA A 1 104 ? 9.958 -2.027 -7.238 1.00 91.56 104 ALA A C 1
ATOM 788 O O . ALA A 1 104 ? 9.650 -3.215 -7.375 1.00 91.56 104 ALA A O 1
ATOM 789 N N . ILE A 1 105 ? 10.470 -1.560 -6.097 1.00 96.69 105 ILE A N 1
ATOM 790 C CA . ILE A 1 105 ? 10.673 -2.374 -4.893 1.00 96.69 105 ILE A CA 1
ATOM 791 C C . ILE A 1 105 ? 10.152 -1.596 -3.695 1.00 96.69 105 ILE A C 1
ATOM 793 O O . ILE A 1 105 ? 10.654 -0.508 -3.396 1.00 96.69 105 ILE A O 1
ATOM 797 N N . LEU A 1 106 ? 9.180 -2.162 -2.984 1.00 95.25 106 LEU A N 1
ATOM 798 C CA . LEU A 1 106 ? 8.582 -1.552 -1.797 1.00 95.25 106 LEU A CA 1
ATOM 799 C C . LEU A 1 106 ? 8.732 -2.480 -0.585 1.00 95.25 106 LEU A C 1
ATOM 801 O O . LEU A 1 106 ? 8.556 -3.693 -0.694 1.00 95.25 106 LEU A O 1
ATOM 805 N N . ASP A 1 107 ? 9.036 -1.894 0.572 1.00 96.31 107 ASP A N 1
ATOM 806 C CA . ASP A 1 107 ? 8.945 -2.557 1.877 1.00 96.31 107 ASP A CA 1
ATOM 807 C C . ASP A 1 107 ? 7.657 -2.137 2.590 1.00 96.31 107 ASP A C 1
ATOM 809 O O . ASP A 1 107 ? 7.249 -0.991 2.432 1.00 96.31 107 ASP A O 1
ATOM 813 N N . CYS A 1 108 ? 7.039 -3.021 3.377 1.00 93.69 108 CYS A N 1
ATOM 814 C CA . CYS A 1 108 ? 5.819 -2.744 4.135 1.00 93.69 108 CYS A CA 1
ATOM 815 C C . CYS A 1 108 ? 6.002 -2.843 5.660 1.00 93.69 108 CYS A C 1
ATOM 817 O O . CYS A 1 108 ? 6.793 -3.637 6.197 1.00 93.69 108 CYS A O 1
ATOM 819 N N . GLN A 1 109 ? 5.239 -2.011 6.365 1.00 93.12 109 GLN A N 1
ATOM 820 C CA . GLN A 1 109 ? 5.272 -1.816 7.809 1.00 93.12 109 GLN A CA 1
ATOM 821 C C . GLN A 1 109 ? 3.829 -1.806 8.312 1.00 93.12 109 GLN A C 1
ATOM 823 O O . GLN A 1 109 ? 3.071 -0.873 8.059 1.00 93.12 109 GLN A O 1
ATOM 828 N N . PHE A 1 110 ? 3.464 -2.859 9.042 1.00 91.50 110 PHE A N 1
ATOM 829 C CA . PHE A 1 110 ? 2.135 -3.017 9.640 1.00 91.50 110 PHE A CA 1
ATOM 830 C C . PHE A 1 110 ? 2.142 -2.868 11.169 1.00 91.50 110 PHE A C 1
ATOM 832 O O . PHE A 1 110 ? 1.098 -3.006 11.792 1.00 91.50 110 PHE A O 1
ATOM 839 N N . SER A 1 111 ? 3.298 -2.613 11.790 1.00 88.75 111 SER A N 1
ATOM 840 C CA . SER A 1 111 ? 3.438 -2.500 13.251 1.00 88.75 111 SER A CA 1
ATOM 841 C C . SER A 1 111 ? 4.622 -1.623 13.673 1.00 88.75 111 SER A C 1
ATOM 843 O O . SER A 1 111 ? 4.450 -0.687 14.445 1.00 88.75 111 SER A O 1
ATOM 845 N N . GLU A 1 112 ? 5.821 -1.925 13.172 1.00 90.69 112 GLU A N 1
ATOM 846 C CA . GLU A 1 112 ? 7.056 -1.162 13.408 1.00 90.69 112 GLU A CA 1
ATOM 847 C C . GLU A 1 112 ? 7.160 -0.002 12.411 1.00 90.69 112 GLU A C 1
ATOM 849 O O . GLU A 1 112 ? 7.848 -0.100 11.390 1.00 90.69 112 GLU A O 1
ATOM 854 N N . PHE A 1 113 ? 6.410 1.063 12.675 1.00 90.75 113 PHE A N 1
ATOM 855 C CA . PHE A 1 113 ? 6.312 2.221 11.790 1.00 90.75 113 PHE A CA 1
ATOM 856 C C . PHE A 1 113 ? 7.547 3.129 11.858 1.00 90.75 113 PHE A C 1
ATOM 858 O O . PHE A 1 113 ? 8.171 3.285 12.908 1.00 90.75 113 PHE A O 1
ATOM 865 N N . TYR A 1 114 ? 7.880 3.756 10.732 1.00 86.88 114 TYR A N 1
ATOM 866 C CA . TYR A 1 114 ? 8.874 4.822 10.629 1.00 86.88 114 TYR A CA 1
ATOM 867 C C . TYR A 1 114 ? 8.356 6.144 11.196 1.00 86.88 114 TYR A C 1
ATOM 869 O O . TYR A 1 114 ? 9.147 6.941 11.704 1.00 86.88 114 TYR A O 1
ATOM 877 N N . HIS A 1 115 ? 7.045 6.379 11.116 1.00 86.88 115 HIS A N 1
ATOM 878 C CA . HIS A 1 115 ? 6.387 7.548 11.678 1.00 86.88 115 HIS A CA 1
ATOM 879 C C . HIS A 1 115 ? 5.340 7.137 12.711 1.00 86.88 115 HIS A C 1
ATOM 881 O O . HIS A 1 115 ? 4.683 6.103 12.595 1.00 86.88 115 HIS A O 1
ATOM 887 N N . THR A 1 116 ? 5.160 7.973 13.732 1.00 85.94 116 THR A N 1
ATOM 888 C CA . THR A 1 116 ? 4.071 7.790 14.692 1.00 85.94 116 THR A CA 1
ATOM 889 C C . THR A 1 116 ? 2.731 7.847 13.950 1.00 85.94 116 THR A C 1
ATOM 891 O O . THR A 1 116 ? 2.505 8.823 13.226 1.00 85.94 116 THR A O 1
ATOM 894 N N . PRO A 1 117 ? 1.840 6.852 14.127 1.00 86.25 117 PRO A N 1
ATOM 895 C CA . PRO A 1 117 ? 0.506 6.895 13.544 1.00 86.25 117 PRO A CA 1
ATOM 896 C C . PRO A 1 117 ? -0.223 8.205 13.889 1.00 86.25 117 PRO A C 1
ATOM 898 O O . PRO A 1 117 ? -0.077 8.708 15.011 1.00 86.25 117 PRO A O 1
ATOM 901 N N . PRO A 1 118 ? -1.022 8.770 12.964 1.00 84.94 118 PRO A N 1
ATOM 902 C CA . PRO A 1 118 ? -1.843 9.940 13.259 1.00 84.94 118 PRO A CA 1
ATOM 903 C C . PRO A 1 118 ? -2.779 9.708 14.461 1.00 84.94 118 PRO A C 1
ATOM 905 O O . PRO A 1 118 ? -3.174 8.568 14.718 1.00 84.94 118 PRO A O 1
ATOM 908 N N . PRO A 1 119 ? -3.201 10.762 15.187 1.00 84.75 119 PRO A N 1
ATOM 909 C CA . PRO A 1 119 ? -4.069 10.613 16.353 1.00 84.75 119 PRO A CA 1
ATOM 910 C C . PRO A 1 119 ? -5.338 9.793 16.071 1.00 84.75 119 PRO A C 1
ATOM 912 O O . PRO A 1 119 ? -6.131 10.111 15.182 1.00 84.75 119 PRO A O 1
ATOM 915 N N . GLY A 1 120 ? -5.534 8.736 16.862 1.00 86.50 120 GLY A N 1
ATOM 916 C CA . GLY A 1 120 ? -6.664 7.813 16.748 1.00 86.50 120 GLY A CA 1
ATOM 917 C C . GLY A 1 120 ? -6.508 6.718 15.689 1.00 86.50 120 GLY A C 1
ATOM 918 O O . GLY A 1 120 ? -7.421 5.910 15.560 1.00 86.50 120 GLY A O 1
ATOM 919 N N . PHE A 1 121 ? -5.401 6.677 14.941 1.00 87.38 121 PHE A N 1
ATOM 920 C CA . PHE A 1 121 ? -5.069 5.572 14.044 1.00 87.38 121 PHE A CA 1
ATOM 921 C C . PHE A 1 121 ? -4.120 4.590 14.725 1.00 87.38 121 PHE A C 1
ATOM 923 O O . PHE A 1 121 ? -3.174 4.987 15.402 1.00 87.38 121 PHE A O 1
ATOM 930 N N . GLU A 1 122 ? -4.347 3.300 14.502 1.00 88.31 122 GLU A N 1
ATOM 931 C CA . GLU A 1 122 ? -3.554 2.228 15.101 1.00 88.31 122 GLU A CA 1
ATOM 932 C C . GLU A 1 122 ? -3.105 1.220 14.045 1.00 88.31 122 GLU A C 1
ATOM 934 O O . GLU A 1 122 ? -3.615 1.196 12.923 1.00 88.31 122 GLU A O 1
ATOM 939 N N . LYS A 1 123 ? -2.149 0.358 14.405 1.00 90.12 123 LYS A N 1
ATOM 940 C CA . LYS A 1 123 ? -1.768 -0.778 13.561 1.00 90.12 123 LYS A CA 1
ATOM 941 C C . LYS A 1 123 ? -2.972 -1.658 13.234 1.00 90.12 123 LYS A C 1
ATOM 943 O O . LYS A 1 123 ? -3.917 -1.734 14.017 1.00 90.12 123 LYS A O 1
ATOM 948 N N . ILE A 1 124 ? -2.904 -2.362 12.108 1.00 89.44 124 ILE A N 1
ATOM 949 C CA . ILE A 1 124 ? -3.924 -3.349 11.747 1.00 89.44 124 ILE A CA 1
ATOM 950 C C . ILE A 1 124 ? -3.905 -4.467 12.790 1.00 89.44 124 ILE A C 1
ATOM 952 O O . ILE A 1 124 ? -2.864 -5.080 13.051 1.00 89.44 124 ILE A O 1
ATOM 956 N N . LEU A 1 125 ? -5.054 -4.704 13.408 1.00 84.69 125 LEU A N 1
ATOM 957 C CA . LEU A 1 125 ? -5.246 -5.772 14.368 1.00 84.69 125 LEU A CA 1
ATOM 958 C C . LEU A 1 125 ? -5.518 -7.073 13.617 1.00 84.69 125 LEU A C 1
ATOM 960 O O . LEU A 1 125 ? -6.385 -7.150 12.750 1.00 84.69 125 LEU A O 1
ATOM 964 N N . PHE A 1 126 ? -4.769 -8.109 13.975 1.00 78.06 126 PHE A N 1
ATOM 965 C CA . PHE A 1 126 ? -5.105 -9.469 13.589 1.00 78.06 126 PHE A CA 1
ATOM 966 C C . PHE A 1 126 ? -6.162 -9.971 14.564 1.00 78.06 126 PHE A C 1
ATOM 968 O O . PHE A 1 126 ? -5.943 -9.926 15.777 1.00 78.06 126 PHE A O 1
ATOM 975 N N . GLU A 1 127 ? -7.287 -10.464 14.053 1.00 65.06 127 GLU A N 1
ATOM 976 C CA . GLU A 1 127 ? -8.181 -11.272 14.875 1.00 65.06 127 GLU A CA 1
ATOM 977 C C . GLU A 1 127 ? -7.402 -12.516 15.317 1.00 65.06 127 GLU A C 1
ATOM 979 O O . GLU A 1 127 ? -7.041 -13.370 14.505 1.00 65.06 127 GLU A O 1
ATOM 984 N N . GLN A 1 128 ? -7.088 -12.604 16.610 1.00 50.94 128 GLN A N 1
ATOM 985 C CA . GLN A 1 128 ? -6.711 -13.879 17.200 1.00 50.94 128 GLN A CA 1
ATOM 986 C C . GLN A 1 128 ? -7.983 -14.720 17.234 1.00 50.94 128 GLN A C 1
ATOM 988 O O . GLN A 1 128 ? -8.944 -14.344 17.905 1.00 50.94 128 GLN A O 1
ATOM 993 N N . GLN A 1 129 ? -8.000 -15.847 16.521 1.00 46.25 129 GLN A N 1
ATOM 994 C CA . GLN A 1 129 ? -8.963 -16.895 16.834 1.00 46.25 129 GLN A CA 1
ATOM 995 C C . GLN A 1 129 ? -8.676 -17.340 18.267 1.00 46.25 129 GLN A C 1
ATOM 997 O O . GLN A 1 129 ? -7.677 -17.995 18.559 1.00 46.25 129 GLN A O 1
ATOM 1002 N N . ILE A 1 130 ? -9.514 -16.867 19.182 1.00 46.53 130 ILE A N 1
ATOM 1003 C CA . ILE A 1 130 ? -9.667 -17.468 20.494 1.00 46.53 130 ILE A CA 1
ATOM 1004 C C . ILE A 1 130 ? -10.485 -18.730 20.208 1.00 46.53 130 ILE A C 1
ATOM 1006 O O . ILE A 1 130 ? -11.612 -18.598 19.734 1.00 46.53 130 ILE A O 1
ATOM 1010 N N . PHE A 1 131 ? -9.880 -19.893 20.472 1.00 47.34 131 PHE A N 1
ATOM 1011 C CA . PHE A 1 131 ? -10.318 -21.278 20.200 1.00 47.34 131 PHE A CA 1
ATOM 1012 C C . PHE A 1 131 ? -9.848 -21.882 18.871 1.00 47.34 131 PHE A C 1
ATOM 1014 O O . PHE A 1 131 ? -10.320 -21.457 17.795 1.00 47.34 131 PHE A O 1
#

Sequence (131 aa):
GTDVVIVKNGRRICGTGGCLANAPLHQNKSYFEFKIQSTGIWGIGVATQKANLNQIPLGRDVHSLGITYDHVELNVYLNGKNMHCPASGIRGTVYPVVYVDDSAILDCQFSEFYHTPPPGFEKILFEQQIF

pLDDT: mean 80.21, std 16.52, range [45.0, 97.81]

Organism: Anhinga anhinga (NCBI:txid56067)

Secondary structure (DSSP, 8-state):
-TEEEEETTTTEEEEEEEEE-SS---SSSEE-EEEEEE-SEEEEEEE-TTS-TTSSSS-SSTTEESS---SS----EETTEE---------S--EEEEEEETT-EEEEESSS-SSPPPTT-EEPPP-----